Protein AF-A0A930E9G2-F1 (afdb_monomer_lite)

Sequence (154 aa):
MDIFFEVEKLIEYSIKNGLVEREDKLLVTNLVLECLELDTYREFSPSEEESIRKEIENVAYPSEILDNIVDWAAENRKMKETTATFKDLLNSKIMGQIVPRTSQVRREFWNEYENNGIDKSTEYFYGLSKKSNYIRTDRIAKNIQWNYENNYGS

Radius of gyration: 17.93 Å; chains: 1; bounding box: 40×53×44 Å

Structure (mmCIF, N/CA/C/O backbone):
data_AF-A0A930E9G2-F1
#
_entry.id   AF-A0A930E9G2-F1
#
loop_
_atom_site.group_PDB
_atom_site.id
_atom_site.type_symbol
_atom_site.label_atom_id
_atom_site.label_alt_id
_atom_site.label_comp_id
_atom_site.label_asym_id
_atom_site.label_entity_id
_atom_site.label_seq_id
_atom_site.pdbx_PDB_ins_code
_atom_site.Cartn_x
_atom_site.Cartn_y
_atom_site.Cartn_z
_atom_site.occupancy
_atom_site.B_iso_or_equiv
_atom_site.auth_seq_id
_atom_site.auth_comp_id
_atom_site.auth_asym_id
_atom_site.auth_atom_id
_atom_site.pdbx_PDB_model_num
ATOM 1 N N . MET A 1 1 ? 16.847 -0.309 -11.441 1.00 82.44 1 MET A N 1
ATOM 2 C CA . MET A 1 1 ? 15.978 -0.498 -10.264 1.00 82.44 1 MET A CA 1
ATOM 3 C C . MET A 1 1 ? 15.544 -1.953 -10.216 1.00 82.44 1 MET A C 1
ATOM 5 O O . MET A 1 1 ? 15.211 -2.482 -11.271 1.00 82.44 1 MET A O 1
ATOM 9 N N . ASP A 1 2 ? 15.606 -2.605 -9.053 1.00 92.69 2 ASP A N 1
ATOM 10 C CA . ASP A 1 2 ? 15.059 -3.957 -8.875 1.00 92.69 2 ASP A CA 1
ATOM 11 C C . ASP A 1 2 ? 13.565 -3.848 -8.550 1.00 92.69 2 ASP A C 1
ATOM 13 O O . ASP A 1 2 ? 13.189 -3.479 -7.440 1.00 92.69 2 ASP A O 1
ATOM 17 N N . ILE A 1 3 ? 12.714 -4.135 -9.537 1.00 96.38 3 ILE A N 1
ATOM 18 C CA . ILE A 1 3 ? 11.259 -4.032 -9.383 1.00 96.38 3 ILE A CA 1
ATOM 19 C C . ILE A 1 3 ? 10.719 -5.000 -8.333 1.00 96.38 3 ILE A C 1
ATOM 21 O O . ILE A 1 3 ? 9.785 -4.656 -7.614 1.00 96.38 3 ILE A O 1
ATOM 25 N N . PHE A 1 4 ? 11.311 -6.189 -8.197 1.00 97.31 4 PHE A N 1
ATOM 26 C CA . PHE A 1 4 ? 10.833 -7.165 -7.224 1.00 97.31 4 PHE A CA 1
ATOM 27 C C . PHE A 1 4 ? 11.064 -6.662 -5.804 1.00 97.31 4 PHE A C 1
ATOM 29 O O . PHE A 1 4 ? 10.210 -6.865 -4.946 1.00 97.31 4 PHE A O 1
ATOM 36 N N . PHE A 1 5 ? 12.176 -5.961 -5.574 1.00 96.94 5 PHE A N 1
ATOM 37 C CA . PHE A 1 5 ? 12.481 -5.340 -4.288 1.00 96.94 5 PHE A CA 1
ATOM 38 C C . PHE A 1 5 ? 11.476 -4.228 -3.934 1.00 96.94 5 PHE A C 1
ATOM 40 O O . PHE A 1 5 ? 11.031 -4.146 -2.792 1.00 96.94 5 PHE A O 1
ATOM 47 N N . GLU A 1 6 ? 11.051 -3.409 -4.905 1.00 97.12 6 GLU A N 1
ATOM 48 C CA . GLU A 1 6 ? 9.993 -2.404 -4.688 1.00 97.12 6 GLU A CA 1
ATOM 49 C C . GLU A 1 6 ? 8.615 -3.041 -4.447 1.00 97.12 6 GLU A C 1
ATOM 51 O O . GLU A 1 6 ? 7.873 -2.597 -3.571 1.00 97.12 6 GLU A O 1
ATOM 56 N N . VAL A 1 7 ? 8.282 -4.115 -5.173 1.00 97.69 7 VAL A N 1
ATOM 57 C CA . VAL A 1 7 ? 7.048 -4.881 -4.938 1.00 97.69 7 VAL A CA 1
ATOM 58 C C . VAL A 1 7 ? 7.054 -5.476 -3.532 1.00 97.69 7 VAL A C 1
ATOM 60 O O . VAL A 1 7 ? 6.083 -5.312 -2.802 1.00 97.69 7 VAL A O 1
ATOM 63 N N . GLU A 1 8 ? 8.151 -6.097 -3.105 1.00 97.50 8 GLU A N 1
ATOM 64 C CA . GLU A 1 8 ? 8.256 -6.677 -1.764 1.00 97.50 8 GLU A CA 1
ATOM 65 C C . GLU A 1 8 ? 8.178 -5.604 -0.665 1.00 97.50 8 GLU A C 1
ATOM 67 O O . GLU A 1 8 ? 7.477 -5.787 0.332 1.00 97.50 8 GLU A O 1
ATOM 72 N N . LYS A 1 9 ? 8.781 -4.427 -0.886 1.00 97.44 9 LYS A N 1
ATOM 73 C CA . LYS A 1 9 ? 8.595 -3.246 -0.029 1.00 97.44 9 LYS A CA 1
ATOM 74 C C . LYS A 1 9 ? 7.127 -2.840 0.097 1.00 97.44 9 LYS A C 1
ATOM 76 O O . LYS A 1 9 ? 6.665 -2.566 1.205 1.00 97.44 9 LYS A O 1
ATOM 81 N N . LEU A 1 10 ? 6.380 -2.815 -1.007 1.00 97.56 10 LEU A N 1
ATOM 82 C CA . LEU A 1 10 ? 4.955 -2.478 -0.991 1.00 97.56 10 LEU A CA 1
ATOM 83 C C . LEU A 1 10 ? 4.130 -3.510 -0.209 1.00 97.56 10 LEU A C 1
ATOM 85 O O . LEU A 1 10 ? 3.211 -3.145 0.529 1.00 97.56 10 LEU A O 1
ATOM 89 N N . ILE A 1 11 ? 4.459 -4.792 -0.351 1.00 97.56 11 ILE A N 1
ATOM 90 C CA . ILE A 1 11 ? 3.768 -5.883 0.339 1.00 97.56 11 ILE A CA 1
ATOM 91 C C . ILE A 1 11 ? 4.047 -5.837 1.843 1.00 97.56 11 ILE A C 1
ATOM 93 O O . ILE A 1 11 ? 3.106 -5.817 2.636 1.00 97.56 11 ILE A O 1
ATOM 97 N N . GLU A 1 12 ? 5.308 -5.712 2.255 1.00 97.50 12 GLU A N 1
ATOM 98 C CA . GLU A 1 12 ? 5.664 -5.571 3.672 1.00 97.50 12 GLU A CA 1
ATOM 99 C C . GLU A 1 12 ? 5.104 -4.265 4.270 1.00 97.50 12 GLU A C 1
ATOM 101 O O . GLU A 1 12 ? 4.629 -4.260 5.409 1.00 97.50 12 GLU A O 1
ATOM 106 N N . TYR A 1 13 ? 5.036 -3.172 3.495 1.00 97.38 13 TYR A N 1
ATOM 107 C CA . TYR A 1 13 ? 4.324 -1.953 3.903 1.00 97.38 13 TYR A CA 1
ATOM 108 C C . TYR A 1 13 ? 2.840 -2.225 4.159 1.00 97.38 13 TYR A C 1
ATOM 110 O O . TYR A 1 13 ? 2.290 -1.763 5.162 1.00 97.38 13 TYR A O 1
ATOM 118 N N . SER A 1 14 ? 2.187 -2.970 3.269 1.00 96.81 14 SER A N 1
ATOM 119 C CA . SER A 1 14 ? 0.756 -3.274 3.362 1.00 96.81 14 SER A CA 1
ATOM 120 C C . SER A 1 14 ? 0.440 -4.118 4.593 1.00 96.81 14 SER A C 1
ATOM 122 O O . SER A 1 14 ? -0.517 -3.819 5.308 1.00 96.8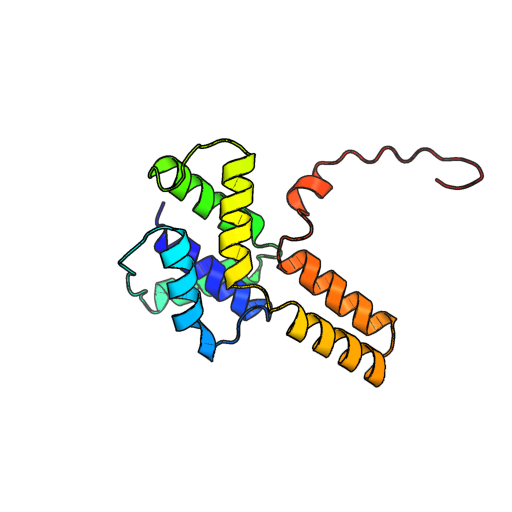1 14 SER A O 1
ATOM 124 N N . ILE A 1 15 ? 1.296 -5.096 4.891 1.00 96.75 15 ILE A N 1
ATOM 125 C CA . ILE A 1 15 ? 1.187 -5.955 6.075 1.00 96.75 15 ILE A CA 1
ATOM 126 C C . ILE A 1 15 ? 1.415 -5.143 7.352 1.00 96.75 15 ILE A C 1
ATOM 128 O O . ILE A 1 15 ? 0.564 -5.140 8.239 1.00 96.75 15 ILE A O 1
ATOM 132 N N . LYS A 1 16 ? 2.505 -4.365 7.425 1.00 95.44 16 LYS A N 1
ATOM 133 C CA . LYS A 1 16 ? 2.796 -3.473 8.564 1.00 95.44 16 LYS A CA 1
ATOM 134 C C . LYS A 1 16 ? 1.610 -2.566 8.899 1.00 95.44 16 LYS A C 1
ATOM 136 O O . LYS A 1 16 ? 1.352 -2.263 10.063 1.00 95.44 16 LYS A O 1
ATOM 141 N N . ASN A 1 17 ? 0.920 -2.076 7.874 1.00 94.06 17 ASN A N 1
ATOM 142 C CA . ASN A 1 17 ? -0.135 -1.087 8.032 1.00 94.06 17 ASN A CA 1
ATOM 143 C C . ASN A 1 17 ? -1.534 -1.676 8.248 1.00 94.06 17 ASN A C 1
ATOM 145 O O . ASN A 1 17 ? -2.452 -0.877 8.472 1.00 94.06 17 ASN A O 1
ATOM 149 N N . GLY A 1 18 ? -1.678 -3.007 8.230 1.00 93.94 18 GLY A N 1
ATOM 150 C CA . GLY A 1 18 ? -2.957 -3.710 8.372 1.00 93.94 18 GLY A CA 1
ATOM 151 C C . GLY A 1 18 ? -3.854 -3.594 7.139 1.00 93.94 18 GLY A C 1
ATOM 152 O O . GLY A 1 18 ? -5.072 -3.636 7.259 1.00 93.94 18 GLY A O 1
ATOM 153 N N . LEU A 1 19 ? -3.269 -3.359 5.960 1.00 94.94 19 LEU A N 1
ATOM 154 C CA . LEU A 1 19 ? -4.009 -3.340 4.696 1.00 94.94 19 LEU A CA 1
ATOM 155 C C . LEU A 1 19 ? -4.198 -4.760 4.143 1.00 94.94 19 LEU A C 1
ATOM 157 O O . LEU A 1 19 ? -5.218 -5.053 3.526 1.00 94.94 19 LEU A O 1
ATOM 161 N N . VAL A 1 20 ? -3.208 -5.623 4.385 1.00 96.25 20 VAL A N 1
ATOM 162 C CA . VAL A 1 20 ? -3.133 -7.011 3.920 1.00 96.25 20 VAL A CA 1
ATOM 163 C C . VAL A 1 20 ? -2.744 -7.891 5.101 1.00 96.25 20 VAL A C 1
ATOM 165 O O . VAL A 1 20 ? -1.817 -7.553 5.836 1.00 96.25 20 VAL A O 1
ATOM 168 N N . GLU A 1 21 ? -3.426 -9.019 5.270 1.00 96.00 21 GLU A N 1
ATOM 169 C CA . GLU A 1 21 ? -3.059 -10.021 6.271 1.00 96.00 21 GLU A CA 1
ATOM 170 C C . GLU A 1 21 ? -1.819 -10.810 5.827 1.00 96.00 21 GLU A C 1
ATOM 172 O O . GLU A 1 21 ? -1.562 -10.996 4.634 1.00 96.00 21 GLU A O 1
ATOM 177 N N . ARG A 1 22 ? -1.028 -11.301 6.786 1.00 95.88 22 ARG A N 1
ATOM 178 C CA . ARG A 1 22 ? 0.238 -12.005 6.500 1.00 95.88 22 ARG A CA 1
ATOM 179 C C . ARG A 1 22 ? 0.007 -13.255 5.644 1.00 95.88 22 ARG A C 1
ATOM 181 O O . ARG A 1 22 ? 0.837 -13.584 4.798 1.00 95.88 22 ARG A O 1
ATOM 188 N N . GLU A 1 23 ? -1.118 -13.922 5.859 1.00 97.25 23 GLU A N 1
ATOM 189 C CA . GLU A 1 23 ? -1.584 -15.119 5.163 1.00 97.25 23 GLU A CA 1
ATOM 190 C C . GLU A 1 23 ? -1.880 -14.848 3.682 1.00 97.25 23 GLU A C 1
ATOM 192 O O . GLU A 1 23 ? -1.644 -15.711 2.836 1.00 97.25 23 GLU A O 1
ATOM 197 N N . ASP A 1 24 ? -2.319 -13.631 3.357 1.00 97.00 24 ASP A N 1
ATOM 198 C CA . ASP A 1 24 ? -2.662 -13.216 1.996 1.00 97.00 24 ASP A CA 1
ATOM 199 C C . ASP A 1 24 ? -1.451 -12.701 1.207 1.00 97.00 24 ASP A C 1
ATOM 201 O O . ASP A 1 24 ? -1.581 -12.392 0.019 1.00 97.00 24 ASP A O 1
ATOM 205 N N . LYS A 1 25 ? -0.256 -12.654 1.821 1.00 96.25 25 LYS A N 1
ATOM 206 C CA . LYS A 1 25 ? 0.981 -12.144 1.203 1.00 96.25 25 LYS A CA 1
ATOM 207 C C . LYS A 1 25 ? 1.181 -12.682 -0.214 1.00 96.25 25 LYS A C 1
ATOM 209 O O . LYS A 1 25 ? 1.320 -11.904 -1.150 1.00 96.25 25 LYS A O 1
ATOM 214 N N . LEU A 1 26 ? 1.155 -14.005 -0.384 1.00 96.38 26 LEU A N 1
ATOM 215 C CA . LEU A 1 26 ? 1.423 -14.642 -1.677 1.00 96.38 26 LEU A CA 1
ATOM 216 C C . LEU A 1 26 ? 0.366 -14.285 -2.731 1.00 96.38 26 LEU A C 1
ATOM 218 O O . LEU A 1 26 ? 0.705 -14.004 -3.881 1.00 96.38 26 LEU A O 1
ATOM 222 N N . LEU A 1 27 ? -0.912 -14.274 -2.341 1.00 97.06 27 LEU A N 1
ATOM 223 C CA . LEU A 1 27 ? -2.013 -13.910 -3.230 1.00 97.06 27 LEU A CA 1
ATOM 224 C C . LEU A 1 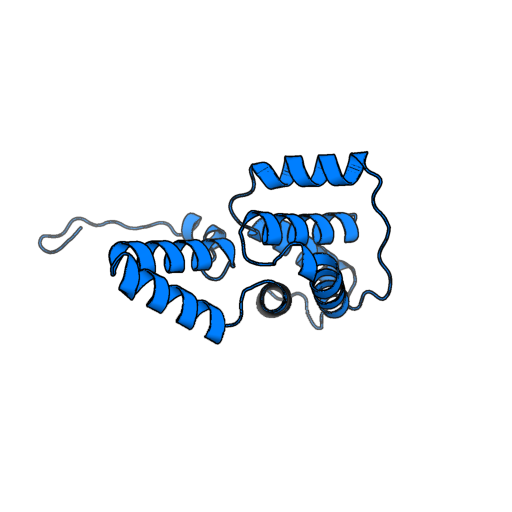27 ? -1.868 -12.461 -3.706 1.00 97.06 27 LEU A C 1
ATOM 226 O O . LEU A 1 27 ? -1.932 -12.194 -4.905 1.00 97.06 27 LEU A O 1
ATOM 230 N N . VAL A 1 28 ? -1.657 -11.534 -2.773 1.00 97.25 28 VAL A N 1
ATOM 231 C CA . VAL A 1 28 ? -1.574 -10.106 -3.080 1.00 97.25 28 VAL A CA 1
ATOM 232 C C . VAL A 1 28 ? -0.328 -9.786 -3.901 1.00 97.25 28 VAL A C 1
ATOM 234 O O . VAL A 1 28 ? -0.433 -9.022 -4.860 1.00 97.25 28 VAL A O 1
ATOM 237 N N . THR A 1 29 ? 0.818 -10.415 -3.616 1.00 97.69 29 THR A N 1
ATOM 238 C CA . THR A 1 29 ? 2.017 -10.291 -4.458 1.00 97.69 29 THR A CA 1
ATOM 239 C C . THR A 1 29 ? 1.701 -10.654 -5.908 1.00 97.69 29 THR A C 1
ATOM 241 O O . THR A 1 29 ? 1.995 -9.866 -6.805 1.00 97.69 29 THR A O 1
ATOM 244 N N . ASN A 1 30 ? 1.026 -11.780 -6.156 1.00 97.62 30 ASN A N 1
ATOM 245 C CA . ASN A 1 30 ? 0.663 -12.191 -7.517 1.00 97.62 30 ASN A CA 1
ATOM 246 C C . ASN A 1 30 ? -0.273 -11.189 -8.209 1.00 97.62 30 ASN A C 1
ATOM 248 O O . ASN A 1 30 ? -0.062 -10.864 -9.375 1.00 97.62 30 ASN A O 1
ATOM 252 N N . LEU A 1 31 ? -1.264 -10.648 -7.495 1.00 97.62 31 LEU A N 1
ATOM 253 C CA . LEU A 1 31 ? -2.169 -9.629 -8.043 1.00 97.62 31 LEU A CA 1
ATOM 254 C C . LEU A 1 31 ? -1.430 -8.328 -8.400 1.00 97.62 31 LEU A C 1
ATOM 256 O O . LEU A 1 31 ? -1.741 -7.686 -9.406 1.00 97.62 31 LEU A O 1
ATOM 260 N N . VAL A 1 32 ? -0.438 -7.930 -7.599 1.00 97.75 32 VAL A N 1
ATOM 261 C CA . VAL A 1 32 ? 0.414 -6.769 -7.898 1.00 97.75 32 VAL A CA 1
ATOM 262 C C . VAL A 1 32 ? 1.305 -7.044 -9.112 1.00 97.75 32 VAL A C 1
ATOM 264 O O . VAL A 1 32 ? 1.414 -6.183 -9.985 1.00 97.75 32 VAL A O 1
ATOM 267 N N . LEU A 1 33 ? 1.890 -8.239 -9.224 1.00 97.62 33 LEU A N 1
ATOM 268 C CA . LEU A 1 33 ? 2.685 -8.637 -10.393 1.00 97.62 33 LEU A CA 1
ATOM 269 C C . LEU A 1 33 ? 1.845 -8.664 -11.677 1.00 97.62 33 LEU A C 1
ATOM 271 O O . LEU A 1 33 ? 2.294 -8.166 -12.709 1.00 97.62 33 LEU A O 1
ATOM 275 N N . GLU A 1 34 ? 0.598 -9.137 -11.605 1.00 97.12 34 GLU A N 1
ATOM 276 C CA . GLU A 1 34 ? -0.354 -9.091 -12.721 1.00 97.12 34 GLU A CA 1
ATOM 277 C C . GLU A 1 34 ? -0.646 -7.645 -13.152 1.00 97.12 34 GLU A C 1
ATOM 279 O O . GLU A 1 34 ? -0.736 -7.341 -14.344 1.00 97.12 34 GLU A O 1
ATOM 284 N N . CYS A 1 35 ? -0.728 -6.706 -12.202 1.00 96.38 35 CYS A N 1
ATOM 285 C CA . CYS A 1 35 ? -0.887 -5.289 -12.530 1.00 96.38 35 CYS A CA 1
ATOM 286 C C . CYS A 1 35 ? 0.280 -4.728 -13.356 1.00 96.38 35 CYS A C 1
ATOM 288 O O . CYS A 1 35 ? 0.053 -3.782 -14.113 1.00 96.38 35 CYS A O 1
ATOM 290 N N . LEU A 1 36 ? 1.473 -5.312 -13.217 1.00 96.12 36 LEU A N 1
ATOM 291 C CA . LEU A 1 36 ? 2.718 -4.932 -13.891 1.00 96.12 36 LEU A CA 1
ATOM 292 C C . LEU A 1 36 ? 3.041 -5.800 -15.120 1.00 96.12 36 LEU A C 1
ATOM 294 O O . LEU A 1 36 ? 4.071 -5.580 -15.762 1.00 96.12 36 LEU A O 1
ATOM 298 N N . GLU A 1 37 ? 2.181 -6.771 -15.449 1.00 95.69 37 GLU A N 1
ATOM 299 C CA . GLU A 1 37 ? 2.408 -7.768 -16.504 1.00 95.69 37 GLU A CA 1
ATOM 300 C C . GLU A 1 37 ? 3.759 -8.490 -16.326 1.00 95.69 37 GLU A C 1
ATOM 302 O O . GLU A 1 37 ? 4.584 -8.551 -17.249 1.00 95.69 37 GLU A O 1
ATOM 307 N N . LEU A 1 38 ? 4.016 -8.950 -15.098 1.00 95.94 38 LEU A N 1
ATOM 308 C CA . LEU A 1 38 ? 5.193 -9.723 -14.716 1.00 95.94 38 LEU A CA 1
ATOM 309 C C . LEU A 1 38 ? 4.803 -11.182 -14.461 1.00 95.94 38 LEU A C 1
ATOM 311 O O . LEU A 1 38 ? 4.015 -11.468 -13.566 1.00 95.94 38 LEU A O 1
ATOM 315 N N . ASP A 1 39 ? 5.425 -12.099 -15.201 1.00 92.75 39 ASP A N 1
ATOM 316 C CA . ASP A 1 39 ? 5.161 -13.545 -15.100 1.00 92.75 39 ASP A CA 1
ATOM 317 C C . ASP A 1 39 ? 6.136 -14.273 -14.160 1.00 92.75 39 ASP A C 1
ATOM 319 O O . ASP A 1 39 ? 6.079 -15.490 -13.988 1.00 92.75 39 ASP A O 1
ATOM 323 N N . THR A 1 40 ? 7.084 -13.540 -13.579 1.00 93.31 40 THR A N 1
ATOM 324 C CA . THR A 1 40 ? 8.147 -14.091 -12.737 1.00 93.31 40 THR A CA 1
ATOM 325 C C . THR A 1 40 ? 8.290 -13.286 -11.464 1.00 93.31 40 THR A C 1
ATOM 327 O O . THR A 1 40 ? 8.080 -12.074 -11.472 1.00 93.31 40 THR A O 1
ATOM 330 N N . TYR A 1 41 ? 8.750 -13.948 -10.409 1.00 95.19 41 TYR A N 1
ATOM 331 C CA . TYR A 1 41 ? 9.110 -13.334 -9.143 1.00 95.19 41 TYR A CA 1
ATOM 332 C C . TYR A 1 41 ? 10.347 -14.038 -8.595 1.00 95.19 41 TYR A C 1
ATOM 334 O O . TYR A 1 41 ? 10.445 -15.264 -8.685 1.00 95.19 41 TYR A O 1
ATOM 342 N N . ARG A 1 42 ? 11.315 -13.275 -8.084 1.00 94.44 42 ARG A N 1
ATOM 343 C CA . ARG A 1 42 ? 12.524 -13.852 -7.489 1.00 94.44 42 ARG A CA 1
ATOM 344 C C . ARG A 1 42 ? 12.320 -14.107 -6.003 1.00 94.44 42 ARG A C 1
ATOM 346 O O . ARG A 1 42 ? 11.595 -13.374 -5.339 1.00 94.44 42 ARG A O 1
ATOM 353 N N . GLU A 1 43 ? 13.025 -15.099 -5.484 1.00 91.94 43 GLU A N 1
ATOM 354 C CA . GLU A 1 43 ? 13.136 -15.293 -4.043 1.00 91.94 43 GLU A CA 1
ATOM 355 C C . GLU A 1 43 ? 14.094 -14.256 -3.435 1.00 91.94 43 GLU A C 1
ATOM 357 O O . GLU A 1 43 ? 15.027 -13.771 -4.092 1.00 91.94 43 GLU A O 1
ATOM 362 N N . PHE A 1 44 ? 13.849 -13.912 -2.174 1.00 94.88 44 PHE A N 1
ATOM 363 C CA . PHE A 1 44 ? 14.693 -13.023 -1.384 1.00 94.88 44 PHE A CA 1
ATOM 364 C C . PHE A 1 44 ? 15.464 -13.853 -0.368 1.00 94.88 44 PHE A C 1
ATOM 366 O O . PHE A 1 44 ? 14.921 -14.746 0.279 1.00 94.88 44 PHE A O 1
ATOM 373 N N . SER A 1 45 ? 16.751 -13.559 -0.213 1.00 95.94 45 SER A N 1
ATOM 374 C CA . SER A 1 45 ? 17.518 -14.119 0.894 1.00 95.94 45 SER A CA 1
ATOM 375 C C . SER A 1 45 ? 16.981 -13.598 2.237 1.00 95.94 45 SER A C 1
ATOM 377 O O . SER A 1 45 ? 16.485 -12.469 2.302 1.00 95.94 45 SER A O 1
ATOM 379 N N . PRO A 1 46 ? 17.160 -14.336 3.351 1.00 95.06 46 PRO A N 1
ATOM 380 C CA . PRO A 1 46 ? 16.750 -13.859 4.675 1.00 95.06 46 PRO A CA 1
ATOM 381 C C . PRO A 1 46 ? 17.328 -12.483 5.047 1.00 95.06 46 PRO A C 1
ATOM 383 O O . PRO A 1 46 ? 16.684 -11.703 5.743 1.00 95.06 46 PRO A O 1
ATOM 386 N N . SER A 1 47 ? 18.536 -12.163 4.564 1.00 95.88 47 SER A N 1
ATOM 387 C CA . SER A 1 47 ? 19.161 -10.849 4.743 1.00 95.88 47 SER A CA 1
ATOM 388 C C . SER A 1 47 ? 18.464 -9.731 3.969 1.00 95.88 47 SER A C 1
ATOM 390 O O . SER A 1 47 ? 18.366 -8.619 4.482 1.00 95.88 47 SER A O 1
ATOM 392 N N . GLU A 1 48 ? 17.987 -10.003 2.752 1.00 95.81 48 GLU A N 1
ATOM 393 C CA . GLU A 1 48 ? 17.251 -9.015 1.957 1.00 95.81 48 GLU A CA 1
ATOM 394 C C . GLU A 1 48 ? 15.878 -8.747 2.562 1.00 95.81 48 GLU A C 1
ATOM 396 O O . GLU A 1 48 ? 15.519 -7.587 2.735 1.00 95.81 48 GLU A O 1
ATOM 401 N N . GLU A 1 49 ? 15.145 -9.792 2.955 1.00 93.94 49 GLU A N 1
ATOM 402 C CA . GLU A 1 49 ? 13.848 -9.614 3.612 1.00 93.94 49 GLU A CA 1
ATOM 403 C C . GLU A 1 49 ? 13.967 -8.781 4.895 1.00 93.94 49 GLU A C 1
ATOM 405 O O . GLU A 1 49 ? 13.129 -7.927 5.181 1.00 93.94 49 GLU A O 1
ATOM 410 N N . GLU A 1 50 ? 15.024 -9.012 5.676 1.00 94.88 50 GLU A N 1
ATOM 411 C CA . GLU A 1 50 ? 15.290 -8.239 6.885 1.00 94.88 50 GLU A CA 1
ATOM 412 C C . GLU A 1 50 ? 15.646 -6.781 6.573 1.00 94.88 50 GLU A C 1
ATOM 414 O O . GLU A 1 50 ? 15.202 -5.874 7.277 1.00 94.88 50 GLU A O 1
ATOM 419 N N . SER A 1 51 ? 16.410 -6.535 5.504 1.00 95.88 51 SER A N 1
ATOM 420 C CA . SER A 1 51 ? 16.691 -5.176 5.028 1.00 95.88 51 SER A CA 1
ATOM 421 C C . SER A 1 51 ? 15.406 -4.451 4.631 1.00 95.88 51 SER A C 1
ATOM 423 O O . SER A 1 51 ? 15.177 -3.325 5.068 1.00 95.88 51 SER A O 1
ATOM 425 N N . ILE A 1 52 ? 14.535 -5.120 3.869 1.00 95.75 52 ILE A N 1
ATOM 426 C CA . ILE A 1 52 ? 13.249 -4.575 3.422 1.00 95.75 52 ILE A CA 1
ATOM 427 C C . ILE A 1 52 ? 12.381 -4.209 4.624 1.00 95.75 52 ILE A C 1
ATOM 429 O O . ILE A 1 52 ? 11.884 -3.087 4.705 1.00 95.75 52 ILE A O 1
ATOM 433 N N . ARG A 1 53 ? 12.240 -5.112 5.602 1.00 94.31 53 ARG A N 1
ATOM 434 C CA . ARG A 1 53 ? 11.457 -4.836 6.817 1.00 94.31 53 ARG A CA 1
ATOM 435 C C . ARG A 1 53 ? 11.974 -3.611 7.575 1.00 94.31 53 ARG A C 1
ATOM 437 O O . ARG A 1 53 ? 11.165 -2.793 8.011 1.00 94.31 53 ARG A O 1
ATOM 444 N N . LYS A 1 54 ? 13.297 -3.440 7.678 1.00 95.00 54 LYS A N 1
ATOM 445 C CA . LYS A 1 54 ? 13.918 -2.264 8.316 1.00 95.00 54 LYS A CA 1
ATOM 446 C C . LYS A 1 54 ? 13.680 -0.971 7.545 1.00 95.00 54 LYS A C 1
ATOM 448 O O . LYS A 1 54 ? 13.382 0.050 8.159 1.00 95.00 54 LYS A O 1
ATOM 453 N N . GLU A 1 55 ? 13.790 -0.999 6.218 1.00 94.50 55 GLU A N 1
ATOM 454 C CA . GLU A 1 55 ? 13.473 0.167 5.383 1.00 94.50 55 GLU A CA 1
ATOM 455 C C . GLU A 1 55 ? 12.017 0.593 5.592 1.00 94.50 55 GLU A C 1
ATOM 457 O O . GLU A 1 55 ? 11.734 1.768 5.826 1.00 94.50 55 GLU A O 1
ATOM 462 N N . ILE A 1 56 ? 11.098 -0.374 5.605 1.00 95.06 56 ILE A N 1
ATOM 463 C CA . ILE A 1 56 ? 9.662 -0.134 5.747 1.00 95.06 56 ILE A CA 1
ATOM 464 C C . ILE A 1 56 ? 9.255 0.315 7.155 1.00 95.06 56 ILE A C 1
ATOM 466 O O . ILE A 1 56 ? 8.236 0.998 7.300 1.00 95.06 56 ILE A O 1
ATOM 470 N N . GLU A 1 57 ? 10.029 0.014 8.198 1.00 92.94 57 GLU A N 1
ATOM 471 C CA . GLU A 1 57 ? 9.715 0.373 9.589 1.00 92.94 57 GLU A CA 1
ATOM 472 C C . GLU A 1 57 ? 9.431 1.875 9.764 1.00 92.94 57 GLU A C 1
ATOM 474 O O . GLU A 1 57 ? 8.463 2.253 10.429 1.00 92.94 57 GLU A O 1
ATOM 479 N N . ASN A 1 58 ? 10.170 2.731 9.056 1.00 89.69 58 ASN A N 1
ATOM 480 C CA . ASN A 1 58 ? 10.026 4.189 9.137 1.00 89.69 58 ASN A CA 1
ATOM 481 C C . ASN A 1 58 ? 9.179 4.803 8.008 1.00 89.69 58 ASN A C 1
ATOM 483 O O . ASN A 1 58 ? 8.944 6.011 7.995 1.00 89.69 58 ASN A O 1
ATOM 487 N N . VAL A 1 59 ? 8.667 3.991 7.079 1.00 90.94 59 VAL A N 1
ATOM 488 C CA . VAL A 1 59 ? 7.815 4.474 5.985 1.00 90.94 59 VAL A CA 1
ATOM 489 C C . VAL A 1 59 ? 6.394 4.721 6.495 1.00 90.94 59 VAL A C 1
ATOM 491 O O . VAL A 1 59 ? 5.712 3.805 6.969 1.00 90.94 59 VAL A O 1
ATOM 494 N N . ALA A 1 60 ? 5.943 5.973 6.387 1.00 88.56 60 ALA A N 1
ATOM 495 C CA . ALA A 1 60 ? 4.595 6.396 6.771 1.00 88.56 60 ALA A CA 1
ATOM 496 C C . ALA A 1 60 ? 3.570 6.221 5.637 1.00 88.56 60 ALA A C 1
ATOM 498 O O . ALA A 1 60 ? 2.439 5.801 5.881 1.00 88.56 60 ALA A O 1
ATOM 499 N N . TYR A 1 61 ? 3.969 6.502 4.395 1.00 90.56 61 TYR A N 1
ATOM 500 C CA . TYR A 1 61 ? 3.099 6.499 3.215 1.00 90.56 61 TYR A CA 1
ATOM 501 C C . TYR A 1 61 ? 3.724 5.660 2.099 1.00 90.56 61 TYR A C 1
ATOM 503 O O . TYR A 1 61 ? 4.946 5.684 1.960 1.00 90.56 61 TYR A O 1
ATOM 511 N N . PRO A 1 62 ? 2.928 4.973 1.262 1.00 92.38 62 PRO A N 1
ATOM 512 C CA . PRO A 1 62 ? 3.472 4.127 0.205 1.00 92.38 62 PRO A CA 1
ATOM 513 C C . PRO A 1 62 ? 3.851 4.925 -1.051 1.00 92.38 62 PRO A C 1
ATOM 515 O O . PRO A 1 62 ? 4.267 4.325 -2.032 1.00 92.38 62 PRO A O 1
ATOM 518 N N . SER A 1 63 ? 3.670 6.253 -1.059 1.00 90.75 63 SER A N 1
ATOM 519 C CA . SER A 1 63 ? 3.757 7.090 -2.262 1.00 90.75 63 SER A CA 1
ATOM 520 C C . SER A 1 63 ? 5.099 6.958 -2.984 1.00 90.75 63 SER A C 1
ATOM 522 O O . SER A 1 63 ? 5.101 6.809 -4.194 1.00 90.75 63 SER A O 1
ATOM 524 N N . GLU A 1 64 ? 6.220 6.929 -2.258 1.00 91.69 64 GLU A N 1
ATOM 525 C CA . GLU A 1 64 ? 7.552 6.771 -2.864 1.00 91.69 64 GLU A CA 1
ATOM 526 C C . GLU A 1 64 ? 7.750 5.378 -3.483 1.00 91.69 64 GLU A C 1
ATOM 528 O O . GLU A 1 64 ? 8.218 5.260 -4.610 1.00 91.69 64 GLU A O 1
ATOM 533 N N . ILE A 1 65 ? 7.322 4.322 -2.782 1.00 95.19 65 ILE A N 1
ATOM 534 C CA . ILE A 1 65 ? 7.390 2.936 -3.278 1.00 95.19 65 ILE A CA 1
ATOM 535 C C . ILE A 1 65 ? 6.547 2.797 -4.553 1.00 95.19 65 ILE A C 1
ATOM 537 O O . ILE A 1 65 ? 6.966 2.212 -5.548 1.00 95.19 65 ILE A O 1
ATOM 541 N N . LEU A 1 66 ? 5.347 3.372 -4.532 1.00 94.44 66 LEU A N 1
ATOM 542 C CA . LEU A 1 66 ? 4.427 3.402 -5.661 1.00 94.44 66 LEU A CA 1
ATOM 543 C C . LEU A 1 66 ? 4.982 4.199 -6.848 1.00 94.44 66 LEU A C 1
ATOM 545 O O . LEU A 1 66 ? 4.910 3.720 -7.978 1.00 94.44 66 LEU A O 1
ATOM 549 N N . ASP A 1 67 ? 5.563 5.374 -6.600 1.00 93.06 67 ASP A N 1
ATOM 550 C CA . ASP A 1 67 ? 6.196 6.196 -7.634 1.00 93.06 67 ASP A CA 1
ATOM 551 C C . ASP A 1 67 ? 7.349 5.426 -8.300 1.00 93.06 67 ASP A C 1
ATOM 553 O O . ASP A 1 67 ? 7.393 5.360 -9.528 1.00 93.06 67 ASP A O 1
ATOM 557 N N . ASN A 1 68 ? 8.191 4.730 -7.523 1.00 95.88 68 ASN A N 1
ATOM 558 C CA . ASN A 1 68 ? 9.247 3.862 -8.056 1.00 95.88 68 ASN A CA 1
ATOM 559 C C . ASN A 1 68 ? 8.685 2.755 -8.966 1.00 95.88 68 ASN A C 1
ATOM 561 O O . ASN A 1 68 ? 9.186 2.532 -10.070 1.00 95.88 68 ASN A O 1
ATOM 565 N N . ILE A 1 69 ? 7.626 2.064 -8.530 1.00 97.06 69 ILE A N 1
ATOM 566 C CA . ILE A 1 69 ? 6.984 0.994 -9.311 1.00 97.06 69 ILE A CA 1
ATOM 567 C C . ILE A 1 69 ? 6.392 1.543 -10.618 1.00 97.06 69 ILE A C 1
ATOM 569 O O . ILE A 1 69 ? 6.549 0.940 -11.683 1.00 97.06 69 ILE A O 1
ATOM 573 N N . VAL A 1 70 ? 5.712 2.689 -10.557 1.00 95.06 70 VAL A N 1
ATOM 574 C CA . VAL A 1 70 ? 5.071 3.310 -11.721 1.00 95.06 70 VAL A CA 1
ATOM 575 C C . VAL A 1 70 ? 6.097 3.872 -12.702 1.00 95.06 70 VAL A C 1
ATOM 577 O O . VAL A 1 70 ? 5.916 3.733 -13.914 1.00 95.06 70 VAL A O 1
ATOM 580 N N . ASP A 1 71 ? 7.180 4.468 -12.210 1.00 94.94 71 ASP A N 1
ATOM 581 C CA . ASP A 1 71 ? 8.281 4.939 -13.048 1.00 94.94 71 ASP A CA 1
ATOM 582 C C . ASP A 1 71 ? 8.987 3.767 -13.733 1.00 94.94 71 ASP A C 1
ATOM 584 O O . ASP A 1 71 ? 9.194 3.808 -14.948 1.00 94.94 71 ASP A O 1
ATOM 588 N N . TRP A 1 72 ? 9.221 2.662 -13.017 1.00 96.81 72 TRP A N 1
ATOM 589 C CA . TRP A 1 72 ? 9.718 1.431 -13.630 1.00 96.81 72 TRP A CA 1
ATOM 590 C C . TRP A 1 72 ? 8.773 0.916 -14.726 1.00 96.81 72 TRP A C 1
ATOM 592 O O . TRP A 1 72 ? 9.224 0.564 -15.819 1.00 96.81 72 TRP A O 1
ATOM 602 N N . ALA A 1 73 ? 7.459 0.906 -14.486 1.00 95.75 73 ALA A N 1
ATOM 603 C CA . ALA A 1 73 ? 6.480 0.470 -15.481 1.00 95.75 73 ALA A CA 1
ATOM 604 C C . ALA A 1 73 ? 6.483 1.372 -16.731 1.00 95.75 73 ALA A C 1
ATOM 606 O O . ALA A 1 73 ? 6.377 0.875 -17.857 1.00 95.75 73 ALA A O 1
ATOM 607 N N . ALA A 1 74 ? 6.649 2.685 -16.549 1.00 93.62 74 ALA A N 1
ATOM 608 C CA . ALA A 1 74 ? 6.783 3.648 -17.637 1.00 93.62 74 ALA A CA 1
ATOM 609 C C . ALA A 1 74 ? 8.047 3.391 -18.476 1.00 93.62 74 ALA A C 1
ATOM 611 O O . ALA A 1 74 ? 7.968 3.319 -19.705 1.00 93.62 74 ALA A O 1
ATOM 612 N N . GLU A 1 75 ? 9.194 3.194 -17.824 1.00 94.69 75 GLU A N 1
ATOM 613 C CA . GLU A 1 75 ? 10.477 2.897 -18.476 1.00 94.69 75 GLU A CA 1
ATOM 614 C C . GLU A 1 75 ? 10.443 1.577 -19.260 1.00 94.69 75 GLU A C 1
ATOM 616 O O . GLU A 1 75 ? 11.021 1.473 -20.344 1.00 94.69 75 GLU A O 1
ATOM 621 N N . ASN A 1 76 ? 9.707 0.584 -18.755 1.00 94.88 76 ASN A N 1
ATOM 622 C CA . ASN A 1 76 ? 9.616 -0.757 -19.337 1.00 94.88 76 ASN A CA 1
ATOM 623 C C . ASN A 1 76 ? 8.411 -0.945 -20.274 1.00 94.88 76 ASN A C 1
ATOM 625 O O . ASN A 1 76 ? 8.119 -2.070 -20.681 1.00 94.88 76 ASN A O 1
ATOM 629 N N . ARG A 1 77 ? 7.725 0.144 -20.657 1.00 92.38 77 ARG A N 1
ATOM 630 C CA . ARG A 1 77 ? 6.570 0.135 -21.580 1.00 92.38 77 ARG A CA 1
ATOM 631 C C . ARG A 1 77 ? 5.423 -0.777 -21.122 1.00 92.38 77 ARG A C 1
ATOM 633 O O . ARG A 1 77 ? 4.706 -1.336 -21.947 1.00 92.38 77 ARG A O 1
ATOM 640 N N . LYS A 1 78 ? 5.226 -0.885 -19.807 1.00 91.56 78 LYS A N 1
ATOM 641 C CA . LYS A 1 78 ? 4.133 -1.627 -19.150 1.00 91.56 78 LYS A CA 1
ATOM 642 C C . LYS A 1 78 ? 2.872 -0.781 -18.948 1.00 91.56 78 LYS A C 1
ATOM 644 O O . LYS A 1 78 ? 1.998 -1.102 -18.152 1.00 91.56 78 LYS A O 1
ATOM 649 N N . MET A 1 79 ? 2.781 0.342 -19.653 1.00 89.38 79 MET A N 1
ATOM 650 C CA . MET A 1 79 ? 1.623 1.225 -19.655 1.00 89.38 79 MET A CA 1
ATOM 651 C C . MET A 1 79 ? 1.416 1.830 -21.038 1.00 89.38 79 MET A C 1
ATOM 653 O O . MET A 1 79 ? 2.361 2.001 -21.806 1.00 89.38 79 MET A O 1
ATOM 657 N N . LYS A 1 80 ? 0.158 2.164 -21.341 1.00 84.12 80 LYS A N 1
ATOM 658 C CA . LYS A 1 80 ? -0.254 2.681 -22.652 1.00 84.12 80 LYS A CA 1
ATOM 659 C C . LYS A 1 80 ? 0.406 4.022 -22.991 1.00 84.12 80 LYS A C 1
ATOM 661 O O . LYS A 1 80 ? 0.832 4.222 -24.122 1.00 84.12 80 LYS A O 1
ATOM 666 N N . GLU A 1 81 ? 0.477 4.928 -22.018 1.00 87.81 81 GLU A N 1
ATOM 667 C CA . GLU A 1 81 ? 1.116 6.241 -22.133 1.00 87.81 81 GLU A CA 1
ATOM 668 C C . GLU A 1 81 ? 1.763 6.609 -20.792 1.00 87.81 81 GLU A C 1
ATOM 670 O O . GLU A 1 81 ? 1.350 6.112 -19.747 1.00 87.81 81 GLU A O 1
ATOM 675 N N . THR A 1 82 ? 2.743 7.513 -20.802 1.00 89.50 82 THR A N 1
ATOM 676 C CA . THR A 1 82 ? 3.498 7.934 -19.605 1.00 89.50 82 THR A CA 1
ATOM 677 C C . THR A 1 82 ? 2.982 9.235 -18.983 1.00 89.50 82 THR A C 1
ATOM 679 O O . THR A 1 82 ? 3.675 9.878 -18.190 1.00 89.50 82 THR A O 1
ATOM 682 N N . THR A 1 83 ? 1.762 9.649 -19.336 1.00 90.44 83 THR A N 1
ATOM 683 C CA . THR A 1 83 ? 1.148 10.864 -18.786 1.00 90.44 83 THR A CA 1
ATOM 684 C C . THR A 1 83 ? 0.796 10.684 -17.308 1.00 90.44 83 THR A C 1
ATOM 686 O O . THR A 1 83 ? 0.598 9.566 -16.826 1.00 90.44 83 THR A O 1
ATOM 689 N N . ALA A 1 84 ? 0.667 11.797 -16.578 1.00 88.50 84 ALA A N 1
ATOM 690 C CA . ALA A 1 84 ? 0.299 11.777 -15.160 1.00 88.50 84 ALA A CA 1
ATOM 691 C C . ALA A 1 84 ? -1.000 10.990 -14.895 1.00 88.50 84 ALA A C 1
ATOM 693 O O . ALA A 1 84 ? -1.098 10.282 -13.898 1.00 88.50 84 ALA A O 1
ATOM 694 N N . THR A 1 85 ? -1.967 11.049 -15.815 1.00 89.00 85 THR A N 1
ATOM 695 C CA . THR A 1 85 ? -3.224 10.299 -15.717 1.00 89.00 85 THR A CA 1
ATOM 696 C C . THR A 1 85 ? -3.001 8.789 -15.755 1.00 89.00 85 THR A C 1
ATOM 698 O O . THR A 1 85 ? -3.553 8.077 -14.922 1.00 89.00 85 THR A O 1
ATOM 701 N N . PHE A 1 86 ? -2.185 8.279 -16.681 1.00 90.75 86 PHE A N 1
ATOM 702 C CA . PHE A 1 86 ? -1.914 6.839 -16.763 1.00 90.75 86 PHE A CA 1
ATOM 703 C C . PHE A 1 86 ? -1.072 6.337 -15.589 1.00 90.75 86 PHE A C 1
ATOM 705 O O . PHE A 1 86 ? -1.309 5.232 -15.102 1.00 90.75 86 PHE A O 1
ATOM 712 N N . LYS A 1 87 ? -0.158 7.171 -15.082 1.00 91.44 87 LYS A N 1
ATOM 713 C CA . LYS A 1 87 ? 0.560 6.906 -13.831 1.00 91.44 87 LYS A CA 1
ATOM 714 C C . LYS A 1 87 ? -0.397 6.787 -12.641 1.00 91.44 87 LYS A C 1
ATOM 716 O O . LYS A 1 87 ? -0.337 5.807 -11.905 1.00 91.44 87 LYS A O 1
ATOM 721 N N . ASP A 1 88 ? -1.334 7.726 -12.498 1.00 89.88 88 ASP A N 1
ATOM 722 C CA . ASP A 1 88 ? -2.340 7.702 -11.428 1.00 89.88 88 ASP A CA 1
ATOM 723 C C . ASP A 1 88 ? -3.315 6.507 -11.567 1.00 89.88 88 ASP A C 1
ATOM 725 O O . ASP A 1 88 ? -3.723 5.925 -10.557 1.00 89.88 88 ASP A O 1
ATOM 729 N N . LEU A 1 89 ? -3.645 6.081 -12.795 1.00 92.44 89 LEU A N 1
ATOM 730 C CA . LEU A 1 89 ? -4.448 4.876 -13.047 1.00 92.44 89 LEU A CA 1
ATOM 731 C C . LEU A 1 89 ? -3.719 3.596 -12.625 1.00 92.44 89 LEU A C 1
ATOM 733 O O . LEU A 1 89 ? -4.328 2.750 -11.970 1.00 92.44 89 LEU A O 1
ATOM 737 N N . LEU A 1 90 ? -2.434 3.451 -12.968 1.00 94.00 90 LEU A N 1
ATOM 738 C CA . LEU A 1 90 ? -1.643 2.292 -12.550 1.00 94.00 90 LEU A CA 1
ATOM 739 C C . LEU A 1 90 ? -1.472 2.264 -11.026 1.00 94.00 90 LEU A C 1
ATOM 741 O O . LEU A 1 90 ? -1.716 1.228 -10.411 1.00 94.00 90 LEU A O 1
ATOM 745 N N . ASN A 1 91 ? -1.169 3.413 -10.418 1.00 92.75 91 ASN A N 1
ATOM 746 C CA . ASN A 1 91 ? -1.146 3.576 -8.964 1.00 92.75 91 ASN A CA 1
ATOM 747 C C . ASN A 1 91 ? -2.444 3.085 -8.315 1.00 92.75 91 ASN A C 1
ATOM 749 O O . ASN A 1 91 ? -2.425 2.261 -7.402 1.00 92.75 91 ASN A O 1
ATOM 753 N N . SER A 1 92 ? -3.585 3.550 -8.823 1.00 91.19 92 SER A N 1
ATOM 754 C CA . SER A 1 92 ? -4.900 3.161 -8.307 1.00 91.19 92 SER A CA 1
ATOM 755 C C . SER A 1 92 ? -5.183 1.669 -8.510 1.00 91.19 92 SER A C 1
ATOM 757 O O . SER A 1 92 ? -5.765 1.032 -7.633 1.00 91.19 92 SER A O 1
ATOM 759 N N . LYS A 1 93 ? -4.753 1.090 -9.641 1.00 94.62 93 LYS A N 1
ATOM 760 C CA . LYS A 1 93 ? -4.911 -0.341 -9.944 1.00 94.62 93 LYS A CA 1
ATOM 761 C C . LYS A 1 93 ? -4.137 -1.212 -8.949 1.00 94.62 93 LYS A C 1
ATOM 763 O O . LYS A 1 93 ? -4.708 -2.182 -8.451 1.00 94.62 93 LYS A O 1
ATOM 768 N N . ILE A 1 94 ? -2.890 -0.841 -8.645 1.00 95.88 94 ILE A N 1
ATOM 769 C CA . ILE A 1 94 ? -2.025 -1.525 -7.672 1.00 95.88 94 ILE A CA 1
ATOM 770 C C . ILE A 1 94 ? -2.612 -1.395 -6.263 1.00 95.88 94 ILE A C 1
ATOM 772 O O . ILE A 1 94 ? -2.835 -2.404 -5.596 1.00 95.88 94 ILE A O 1
ATOM 776 N N . MET A 1 95 ? -2.953 -0.175 -5.832 1.00 93.94 95 MET A N 1
ATOM 777 C CA . MET A 1 95 ? -3.564 0.045 -4.515 1.00 93.94 95 MET A CA 1
ATOM 778 C C . MET A 1 95 ? -4.888 -0.705 -4.350 1.00 93.94 95 MET A C 1
ATOM 780 O O . MET A 1 95 ? -5.182 -1.218 -3.274 1.00 93.94 95 MET A O 1
ATOM 784 N N . GLY A 1 96 ? -5.669 -0.843 -5.423 1.00 94.31 96 GLY A N 1
ATOM 785 C CA . GLY A 1 96 ? -6.902 -1.627 -5.421 1.00 94.31 96 GLY A CA 1
ATOM 786 C C . GLY A 1 96 ? -6.719 -3.124 -5.137 1.00 94.31 96 GLY A C 1
ATOM 787 O O . GLY A 1 96 ? -7.717 -3.783 -4.834 1.00 94.31 96 GLY A O 1
ATOM 788 N N . GLN A 1 97 ? -5.491 -3.655 -5.225 1.00 95.56 97 GLN A N 1
ATOM 789 C CA . GLN A 1 97 ? -5.172 -5.040 -4.850 1.00 95.56 97 GLN A CA 1
ATOM 790 C C . GLN A 1 97 ? -4.788 -5.190 -3.377 1.00 95.56 97 GLN A C 1
ATOM 792 O O . GLN A 1 97 ? -4.941 -6.278 -2.832 1.00 95.56 97 GLN A O 1
ATOM 797 N N . ILE A 1 98 ? -4.295 -4.122 -2.741 1.00 94.69 98 ILE A N 1
ATOM 798 C CA . ILE A 1 98 ? -3.726 -4.186 -1.385 1.00 94.69 98 ILE A CA 1
ATOM 799 C C . ILE A 1 98 ? -4.615 -3.514 -0.335 1.00 94.69 98 ILE A C 1
ATOM 801 O O . ILE A 1 98 ? -4.468 -3.774 0.848 1.00 94.69 98 ILE A O 1
ATOM 805 N N . VAL A 1 99 ? -5.529 -2.629 -0.735 1.00 93.69 99 VAL A N 1
ATOM 806 C CA . VAL A 1 99 ? -6.443 -1.949 0.192 1.00 93.69 99 VAL A CA 1
ATOM 807 C C . VAL A 1 99 ? -7.647 -2.850 0.506 1.00 93.69 99 VAL A C 1
ATOM 809 O O . VAL A 1 99 ? -8.230 -3.423 -0.424 1.00 93.69 99 VAL A O 1
ATOM 812 N N . PRO A 1 100 ? -8.095 -2.924 1.778 1.00 93.31 100 PRO A N 1
ATOM 813 C CA . PRO A 1 100 ? -9.291 -3.669 2.147 1.00 93.31 100 PRO A CA 1
ATOM 814 C C . PRO A 1 100 ? -10.512 -3.255 1.325 1.00 93.31 100 PRO A C 1
ATOM 816 O O . PRO A 1 100 ? -10.718 -2.084 0.989 1.00 93.31 100 PRO A O 1
ATOM 819 N N . ARG A 1 101 ? -11.378 -4.223 1.014 1.00 92.38 101 ARG A N 1
ATOM 820 C CA . ARG A 1 101 ? -12.597 -3.947 0.243 1.00 92.38 101 ARG A CA 1
ATOM 821 C C . ARG A 1 101 ? -13.497 -2.974 1.001 1.00 92.38 101 ARG A C 1
ATOM 823 O O . ARG A 1 101 ? -13.638 -3.048 2.218 1.00 92.38 101 ARG A O 1
ATOM 830 N N . THR A 1 102 ? -14.193 -2.109 0.271 1.00 90.62 102 THR A N 1
ATOM 831 C CA . THR A 1 102 ? -15.072 -1.078 0.855 1.00 90.62 102 THR A CA 1
ATOM 832 C C . THR A 1 102 ? -16.152 -1.650 1.778 1.00 90.62 102 THR A C 1
ATOM 834 O O . THR A 1 102 ? -16.541 -0.999 2.746 1.00 90.62 102 THR A O 1
ATOM 837 N N . SER A 1 103 ? -16.619 -2.876 1.523 1.00 95.44 103 SER A N 1
ATOM 838 C CA . SER A 1 103 ? -17.5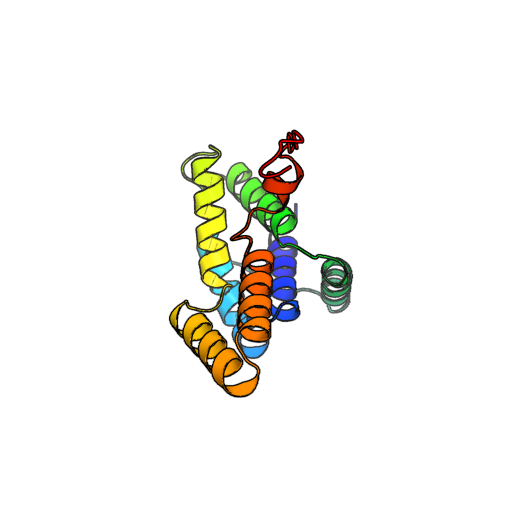45 -3.597 2.403 1.00 95.44 103 SER A CA 1
ATOM 839 C C . SER A 1 103 ? -16.919 -3.975 3.750 1.00 95.44 103 SER A C 1
ATOM 841 O O . SER A 1 103 ? -17.595 -3.885 4.774 1.00 95.44 103 SER A O 1
ATOM 843 N N . GLN A 1 104 ? -15.641 -4.359 3.764 1.00 94.12 104 GLN A N 1
ATOM 844 C CA . GLN A 1 104 ? -14.879 -4.631 4.981 1.00 94.12 104 GLN A CA 1
ATOM 845 C C . GLN A 1 104 ? -14.605 -3.341 5.751 1.00 94.12 104 GLN A C 1
ATOM 847 O O . GLN A 1 104 ? -14.947 -3.275 6.926 1.00 94.12 104 GLN A O 1
ATOM 852 N N . VAL A 1 105 ? -14.120 -2.295 5.075 1.00 93.81 105 VAL A N 1
ATOM 853 C CA . VAL A 1 105 ? -13.891 -0.974 5.690 1.00 93.81 105 VAL A CA 1
ATOM 854 C C . VAL A 1 105 ? -15.166 -0.443 6.343 1.00 93.81 105 VAL A C 1
ATOM 856 O O . VAL A 1 105 ? -15.138 0.039 7.470 1.00 93.81 105 VAL A O 1
ATOM 859 N N . ARG A 1 106 ? -16.315 -0.573 5.663 1.00 94.94 106 ARG A N 1
ATOM 860 C CA . ARG A 1 106 ? -17.619 -0.197 6.226 1.00 94.94 106 ARG A CA 1
ATOM 861 C C . ARG A 1 106 ? -17.926 -0.985 7.498 1.00 94.94 106 ARG A C 1
ATOM 863 O O . ARG A 1 106 ? -18.378 -0.394 8.471 1.00 94.94 106 ARG A O 1
ATOM 870 N N . ARG A 1 107 ? -17.746 -2.306 7.471 1.00 96.62 107 ARG A N 1
ATOM 871 C CA . ARG A 1 107 ? -18.030 -3.173 8.619 1.00 96.62 107 ARG A CA 1
ATOM 872 C C . ARG A 1 107 ? -17.142 -2.815 9.810 1.00 96.62 107 ARG A C 1
ATOM 874 O O . ARG A 1 107 ? -17.661 -2.647 10.902 1.00 96.62 107 ARG A O 1
ATOM 881 N N . GLU A 1 108 ? -15.843 -2.646 9.589 1.00 94.94 108 GLU A N 1
ATOM 882 C CA . GLU A 1 108 ? -14.893 -2.245 10.633 1.00 94.94 108 GLU A CA 1
ATOM 883 C C . GLU A 1 108 ? -15.221 -0.863 11.200 1.00 94.94 108 GLU A C 1
ATOM 885 O O . GLU A 1 108 ? -15.268 -0.707 12.415 1.00 94.94 108 GLU A O 1
ATOM 890 N N . PHE A 1 109 ? -15.558 0.110 10.348 1.00 95.62 109 PHE A N 1
ATOM 891 C CA . PHE A 1 109 ? -15.971 1.438 10.801 1.00 95.62 109 PHE A CA 1
ATOM 892 C C . PHE A 1 109 ? -17.182 1.387 11.741 1.00 95.62 109 PHE A C 1
ATOM 894 O O . PHE A 1 109 ? -17.158 2.011 12.798 1.00 95.62 109 PHE A O 1
ATOM 901 N N . TRP A 1 110 ? -18.241 0.659 11.369 1.00 97.06 110 TRP A N 1
ATOM 902 C CA . TRP A 1 110 ? -19.443 0.569 12.203 1.00 97.06 110 TRP A CA 1
ATOM 903 C C . TRP A 1 110 ? -19.213 -0.255 13.469 1.00 97.06 110 TRP A C 1
ATOM 905 O O . TRP A 1 110 ? -19.715 0.122 14.521 1.00 97.06 110 TRP A O 1
ATOM 915 N N . ASN A 1 111 ? -18.390 -1.303 13.403 1.00 96.88 111 ASN A N 1
ATOM 916 C CA . ASN A 1 111 ? -17.981 -2.044 14.593 1.00 96.88 111 ASN A CA 1
ATOM 917 C C . ASN A 1 111 ? -17.223 -1.138 15.580 1.00 96.88 111 ASN A C 1
ATOM 919 O O . ASN A 1 111 ? -17.516 -1.148 16.773 1.00 96.88 111 ASN A O 1
ATOM 923 N N . GLU A 1 112 ? -16.273 -0.331 15.104 1.00 95.69 112 GLU A N 1
ATOM 924 C CA . GLU A 1 112 ? -15.561 0.647 15.938 1.00 95.69 112 GLU A CA 1
ATOM 925 C C . GLU A 1 112 ? -16.503 1.721 16.483 1.00 95.69 112 GLU A C 1
ATOM 927 O O . GLU A 1 112 ? -16.420 2.084 17.653 1.00 95.69 112 GLU A O 1
ATOM 932 N N . TYR A 1 113 ? -17.444 2.192 15.665 1.00 95.38 113 TYR A N 1
ATOM 933 C CA . TYR A 1 113 ? -18.442 3.169 16.087 1.00 95.38 113 TYR A CA 1
ATOM 934 C C . TYR A 1 113 ? -19.314 2.634 17.232 1.00 95.38 113 TYR A C 1
ATOM 936 O O . TYR A 1 113 ? -19.542 3.341 18.211 1.00 95.38 113 TYR A O 1
ATOM 944 N N . GLU A 1 114 ? -19.783 1.389 17.135 1.00 96.94 114 GLU A N 1
ATOM 945 C CA . GLU A 1 114 ? -20.630 0.757 18.153 1.00 96.94 114 GLU A CA 1
ATOM 946 C C . GLU A 1 114 ? -19.883 0.490 19.466 1.00 96.94 114 GLU A C 1
ATOM 948 O O . GLU A 1 114 ? -20.454 0.676 20.540 1.00 96.94 114 GLU A O 1
ATOM 953 N N . ASN A 1 115 ? -18.613 0.080 19.394 1.00 97.19 115 ASN A N 1
ATOM 954 C CA . ASN A 1 115 ? -17.836 -0.293 20.578 1.00 97.19 115 ASN A CA 1
ATOM 955 C C . ASN A 1 115 ? -17.118 0.895 21.235 1.00 97.19 115 ASN A C 1
ATOM 957 O O . ASN A 1 115 ? -16.989 0.933 22.457 1.00 97.19 115 ASN A O 1
ATOM 961 N N . ASN A 1 116 ? -16.649 1.856 20.434 1.00 96.00 116 ASN A N 1
ATOM 962 C CA . ASN A 1 116 ? -15.718 2.905 20.861 1.00 96.00 116 ASN A CA 1
ATOM 963 C C . ASN A 1 116 ? -16.173 4.334 20.501 1.00 96.00 116 ASN A C 1
ATOM 965 O O . ASN A 1 116 ? -15.540 5.302 20.929 1.00 96.00 116 ASN A O 1
ATOM 969 N N . GLY A 1 117 ? -17.269 4.491 19.752 1.00 95.06 117 GLY A N 1
ATOM 970 C CA . GLY A 1 117 ? -17.849 5.785 19.389 1.00 95.06 117 GLY A CA 1
ATOM 971 C C . GLY A 1 117 ? -17.254 6.440 18.135 1.00 95.06 117 GLY A C 1
ATOM 972 O O . GLY A 1 117 ? -16.304 5.954 17.519 1.00 95.06 117 GLY A O 1
ATOM 973 N N . ILE A 1 118 ? -17.834 7.587 17.757 1.00 93.38 118 ILE A N 1
ATOM 974 C CA . ILE A 1 118 ? -17.540 8.294 16.497 1.00 93.38 118 ILE A CA 1
ATOM 975 C C . ILE A 1 118 ? -16.084 8.752 16.361 1.00 93.38 118 ILE A C 1
ATOM 977 O O . ILE A 1 118 ? -15.536 8.747 15.256 1.00 93.38 118 ILE A O 1
ATOM 981 N N . ASP A 1 119 ? -15.445 9.135 17.466 1.00 93.62 119 ASP A N 1
ATOM 982 C CA . ASP A 1 119 ? -14.076 9.652 17.441 1.00 93.62 119 ASP A CA 1
ATOM 983 C C . ASP A 1 119 ? -13.103 8.558 16.990 1.00 93.62 119 ASP A C 1
ATOM 985 O O . ASP A 1 119 ? -12.288 8.773 16.090 1.00 93.62 119 ASP A O 1
ATOM 989 N N . LYS A 1 120 ? -13.250 7.347 17.542 1.00 93.06 120 LYS A N 1
ATOM 990 C CA . LYS A 1 120 ? -12.406 6.198 17.203 1.00 93.06 120 LYS A CA 1
ATOM 991 C C . LYS A 1 120 ? -12.685 5.643 15.814 1.00 93.06 120 LYS A C 1
ATOM 993 O O . LYS A 1 120 ? -11.735 5.379 15.076 1.00 93.06 120 LYS A O 1
ATOM 998 N N . SER A 1 121 ? -13.949 5.563 15.396 1.00 90.69 121 SER A N 1
ATOM 999 C CA . SER A 1 121 ? -14.279 5.137 14.030 1.00 90.69 121 SER A CA 1
ATOM 1000 C C . SER A 1 121 ? -13.729 6.109 12.977 1.00 90.69 121 SER A C 1
ATOM 1002 O O . SER A 1 121 ? -13.229 5.695 11.927 1.00 90.69 121 SER A O 1
ATOM 1004 N N . THR A 1 122 ? -13.774 7.415 13.258 1.00 90.69 122 THR A N 1
ATOM 1005 C CA . THR A 1 122 ? -13.243 8.450 12.358 1.00 90.69 122 THR A CA 1
ATOM 1006 C C . THR A 1 122 ? -11.715 8.441 12.329 1.00 90.69 122 THR A C 1
ATOM 1008 O O . THR A 1 122 ? -11.130 8.544 11.250 1.00 90.69 122 THR A O 1
ATOM 1011 N N . GLU A 1 123 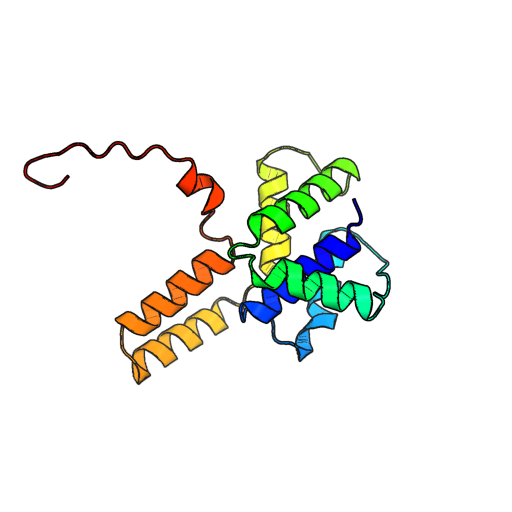? -11.059 8.257 13.481 1.00 92.69 123 GLU A N 1
ATOM 1012 C CA . GLU A 1 123 ? -9.604 8.084 13.580 1.00 92.69 123 GLU A CA 1
ATOM 1013 C C . GLU A 1 123 ? -9.127 6.878 12.752 1.00 92.69 123 GLU A C 1
ATOM 1015 O O . GLU A 1 123 ? -8.194 7.014 11.954 1.00 92.69 123 GLU A O 1
ATOM 1020 N N . TYR A 1 124 ? -9.816 5.735 12.863 1.00 92.69 124 TYR A N 1
ATOM 1021 C CA . T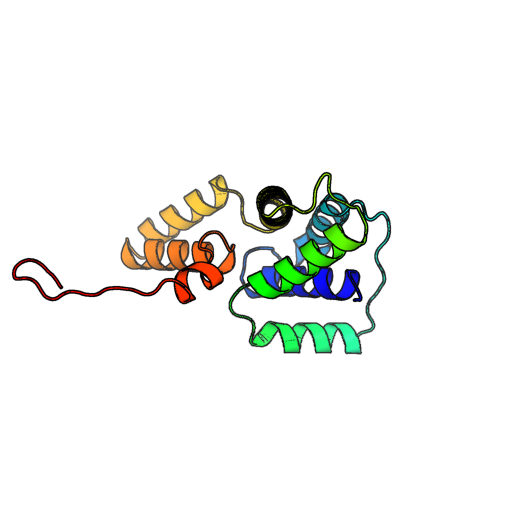YR A 1 124 ? -9.570 4.545 12.043 1.00 92.69 124 TYR A CA 1
ATOM 1022 C C . TYR A 1 124 ? -9.664 4.863 10.543 1.00 92.69 124 TYR A C 1
ATOM 1024 O O . TYR A 1 124 ? -8.711 4.631 9.793 1.00 92.69 124 TYR A O 1
ATOM 1032 N N . PHE A 1 125 ? -10.780 5.452 10.100 1.00 90.56 125 PHE A N 1
ATOM 1033 C CA . PHE A 1 125 ? -11.009 5.726 8.680 1.00 90.56 125 PHE A CA 1
ATOM 1034 C C . PHE A 1 125 ? -10.002 6.733 8.113 1.00 90.56 125 PHE A C 1
ATOM 1036 O O . PHE A 1 125 ? -9.502 6.573 6.994 1.00 90.56 125 PHE A O 1
ATOM 1043 N N . TYR A 1 126 ? -9.658 7.759 8.893 1.00 88.50 126 TYR A N 1
ATOM 1044 C CA . TYR A 1 126 ? -8.644 8.739 8.524 1.00 88.50 126 TYR A CA 1
ATOM 1045 C C . TYR A 1 126 ? -7.246 8.109 8.438 1.00 88.50 126 TYR A C 1
ATOM 1047 O O . TYR A 1 126 ? -6.494 8.380 7.496 1.00 88.50 126 TYR A O 1
ATOM 1055 N N . GLY A 1 127 ? -6.902 7.226 9.379 1.00 89.62 127 GLY A N 1
ATOM 1056 C CA . GLY A 1 127 ? -5.671 6.438 9.347 1.00 89.62 127 GLY A CA 1
ATOM 1057 C C . GLY A 1 127 ? -5.573 5.568 8.093 1.00 89.62 127 GLY A C 1
ATOM 1058 O O . GLY A 1 127 ? -4.563 5.618 7.388 1.00 89.62 127 GLY A O 1
ATOM 1059 N N . LEU A 1 128 ? -6.641 4.836 7.766 1.00 90.94 128 LEU A N 1
ATOM 1060 C CA . LEU A 1 128 ? -6.723 4.010 6.562 1.00 90.94 128 LEU A CA 1
ATOM 1061 C C . LEU A 1 128 ? -6.590 4.846 5.281 1.00 90.94 128 LEU A C 1
ATOM 1063 O O . LEU A 1 128 ? -5.843 4.484 4.372 1.00 90.94 128 LEU A O 1
ATOM 1067 N N . SER A 1 129 ? -7.262 5.996 5.214 1.00 86.88 129 SER A N 1
ATOM 1068 C CA . SER A 1 129 ? -7.224 6.902 4.055 1.00 86.88 129 SER A CA 1
ATOM 1069 C C . SER A 1 129 ? -5.820 7.454 3.776 1.00 86.88 129 SER A C 1
ATOM 1071 O O . SER A 1 129 ? -5.434 7.646 2.623 1.00 86.88 129 SER A O 1
ATOM 1073 N N . LYS A 1 130 ? -5.031 7.683 4.830 1.00 85.88 130 LYS A N 1
ATOM 1074 C CA . LYS A 1 130 ? -3.622 8.083 4.724 1.00 85.88 130 LYS A CA 1
ATOM 1075 C C . LYS A 1 130 ? -2.732 6.941 4.224 1.00 85.88 130 LYS A C 1
ATOM 1077 O O . LYS A 1 130 ? -1.933 7.140 3.314 1.00 85.88 130 LYS A O 1
ATOM 1082 N N . LYS A 1 131 ? -2.887 5.744 4.795 1.00 88.44 131 LYS A N 1
ATOM 1083 C CA . LYS A 1 131 ? -2.083 4.555 4.455 1.00 88.44 131 LYS A CA 1
ATOM 1084 C C . LYS A 1 131 ? -2.383 4.001 3.058 1.00 88.44 131 LYS A C 1
ATOM 1086 O O . LYS A 1 131 ? -1.501 3.470 2.399 1.00 88.44 131 LYS A O 1
ATOM 1091 N N . SER A 1 132 ? -3.616 4.163 2.584 1.00 81.81 132 SER A N 1
ATOM 1092 C CA . SER A 1 132 ? -4.063 3.718 1.255 1.00 81.81 132 SER A CA 1
ATOM 1093 C C . SER A 1 132 ? -3.651 4.650 0.109 1.00 81.81 132 SER A C 1
ATOM 1095 O O . SER A 1 132 ? -4.066 4.427 -1.027 1.00 81.81 132 SER A O 1
ATOM 1097 N N . ASN A 1 133 ? -2.869 5.705 0.378 1.00 73.56 133 ASN A N 1
ATOM 1098 C CA . ASN A 1 133 ? -2.546 6.755 -0.598 1.00 73.56 133 ASN A CA 1
ATOM 1099 C C . ASN A 1 133 ? -3.798 7.406 -1.231 1.00 73.56 133 ASN A C 1
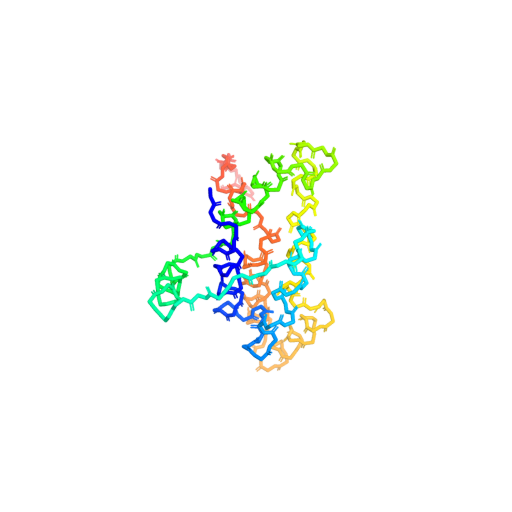ATOM 1101 O O . ASN A 1 133 ? -3.701 8.073 -2.260 1.00 73.56 133 ASN A O 1
ATOM 1105 N N . TYR A 1 134 ? -4.980 7.210 -0.629 1.00 59.03 134 TYR A N 1
ATOM 1106 C CA . TYR A 1 134 ? -6.243 7.801 -1.070 1.00 59.03 134 TYR A CA 1
ATOM 1107 C C . TYR A 1 134 ? -6.200 9.318 -0.886 1.00 59.03 134 TYR A C 1
ATOM 1109 O O . TYR A 1 134 ? -6.581 10.089 -1.766 1.00 59.03 134 TYR A O 1
ATOM 1117 N N . ILE A 1 135 ? -5.641 9.747 0.246 1.00 58.28 135 ILE A N 1
ATOM 1118 C CA . ILE A 1 135 ? -5.157 11.107 0.423 1.00 58.28 135 ILE A CA 1
ATOM 1119 C C . ILE A 1 135 ? -3.706 11.118 -0.059 1.00 58.28 135 ILE A C 1
ATOM 1121 O O . ILE A 1 135 ? -2.826 10.611 0.631 1.00 58.28 135 ILE A O 1
ATOM 1125 N N . ARG A 1 136 ? -3.465 11.718 -1.230 1.00 66.56 136 ARG A N 1
ATOM 1126 C CA . ARG A 1 136 ? -2.128 12.056 -1.750 1.00 66.56 136 ARG A CA 1
ATOM 1127 C C . ARG A 1 136 ? -1.463 13.085 -0.828 1.00 66.56 136 ARG A C 1
ATOM 1129 O O . ARG A 1 136 ? -1.423 14.280 -1.132 1.00 66.56 136 ARG A O 1
ATOM 1136 N N . THR A 1 137 ? -1.021 12.653 0.350 1.00 58.50 137 THR A N 1
ATOM 1137 C CA . THR A 1 137 ? -0.382 13.506 1.363 1.00 58.50 137 THR A CA 1
ATOM 1138 C C . THR A 1 137 ? 0.866 14.180 0.799 1.00 58.50 137 THR A C 1
ATOM 1140 O O . THR A 1 137 ? 1.128 15.330 1.138 1.00 58.50 137 THR A O 1
ATOM 1143 N N . ASP A 1 138 ? 1.551 13.535 -0.148 1.00 57.22 138 ASP A N 1
ATOM 1144 C CA . ASP A 1 138 ? 2.643 14.091 -0.952 1.00 57.22 138 ASP A CA 1
ATOM 1145 C C . ASP A 1 138 ? 2.236 15.344 -1.750 1.00 57.22 138 ASP A C 1
ATOM 1147 O O . ASP A 1 138 ? 3.010 16.299 -1.848 1.00 57.22 138 ASP A O 1
ATOM 1151 N N . ARG A 1 139 ? 1.018 15.365 -2.313 1.00 63.62 139 ARG A N 1
ATOM 1152 C CA . ARG A 1 139 ? 0.496 16.511 -3.075 1.00 63.62 139 ARG A CA 1
ATOM 1153 C C . ARG A 1 139 ? -0.072 17.582 -2.150 1.00 63.62 139 ARG A C 1
ATOM 1155 O O . ARG A 1 139 ? 0.109 18.763 -2.423 1.00 63.62 139 ARG A O 1
ATOM 1162 N N . ILE A 1 140 ? -0.681 17.195 -1.027 1.00 57.69 140 ILE A N 1
ATOM 1163 C CA . ILE A 1 140 ? -1.190 18.147 -0.024 1.00 57.69 140 ILE A CA 1
ATOM 1164 C C . ILE A 1 140 ? -0.048 18.866 0.699 1.00 57.69 140 ILE A C 1
ATOM 1166 O O . ILE A 1 140 ? -0.137 20.073 0.892 1.00 57.69 140 ILE A O 1
ATOM 1170 N N . ALA A 1 141 ? 1.047 18.179 1.035 1.00 58.34 141 ALA A N 1
ATOM 1171 C CA . ALA A 1 141 ? 2.226 18.799 1.645 1.00 58.34 141 ALA A CA 1
ATOM 1172 C C . ALA A 1 141 ? 2.879 19.864 0.743 1.00 58.34 141 ALA A C 1
ATOM 1174 O O . ALA A 1 141 ? 3.579 20.747 1.231 1.00 58.34 141 ALA A O 1
ATOM 1175 N N . LYS A 1 142 ? 2.638 19.793 -0.573 1.00 55.75 142 LYS A N 1
ATOM 1176 C CA . LYS A 1 142 ? 3.106 20.768 -1.569 1.00 55.75 142 LYS A CA 1
ATOM 1177 C C . LYS A 1 142 ? 2.105 21.903 -1.820 1.00 55.75 142 LYS A C 1
ATOM 1179 O O . LYS A 1 142 ? 2.454 22.861 -2.508 1.00 55.75 142 LYS A O 1
ATOM 1184 N N . ASN A 1 143 ? 0.887 21.828 -1.275 1.00 54.09 143 ASN A N 1
ATOM 1185 C CA . ASN A 1 143 ? -0.085 22.912 -1.376 1.00 54.09 143 ASN A CA 1
ATOM 1186 C C . ASN A 1 143 ? 0.283 24.024 -0.390 1.00 54.09 143 ASN A C 1
ATOM 1188 O O . ASN A 1 143 ? 0.225 23.843 0.825 1.00 54.09 143 ASN A O 1
ATOM 1192 N N . ILE A 1 144 ? 0.624 25.197 -0.921 1.00 51.31 144 ILE A N 1
ATOM 1193 C CA . ILE A 1 144 ? 0.784 26.416 -0.125 1.00 51.31 144 ILE A CA 1
ATOM 1194 C C . ILE A 1 144 ? -0.600 26.796 0.414 1.00 51.31 144 ILE A C 1
ATOM 1196 O O . ILE A 1 144 ? -1.483 27.181 -0.352 1.00 51.31 144 ILE A O 1
ATOM 1200 N N . GLN A 1 145 ? -0.807 26.668 1.725 1.00 55.44 145 GLN A N 1
ATOM 1201 C CA . GLN A 1 145 ? -2.013 27.171 2.380 1.00 55.44 145 GLN A CA 1
ATOM 1202 C C . GLN A 1 145 ? -1.901 28.688 2.555 1.00 55.44 145 GLN A C 1
ATOM 1204 O O . GLN A 1 145 ? -1.012 29.175 3.252 1.00 55.44 145 GLN A O 1
ATOM 1209 N N . TRP A 1 146 ? -2.810 29.436 1.930 1.00 51.44 146 TRP A N 1
ATOM 1210 C CA . TRP A 1 146 ? -2.993 30.862 2.199 1.00 51.44 146 TRP A CA 1
ATOM 1211 C C . TRP A 1 146 ? -3.997 31.011 3.344 1.00 51.44 146 TRP A C 1
ATOM 1213 O O . TRP A 1 146 ? -5.201 31.101 3.121 1.00 51.44 146 TRP A O 1
ATOM 1223 N N . ASN A 1 147 ? -3.503 30.987 4.580 1.00 56.00 147 ASN A N 1
ATOM 1224 C CA . ASN A 1 147 ? -4.324 31.304 5.746 1.00 56.00 147 ASN A CA 1
ATOM 1225 C C . ASN A 1 147 ? -4.433 32.835 5.829 1.00 56.00 147 ASN A C 1
ATOM 1227 O O . ASN A 1 147 ? -3.416 33.516 5.963 1.00 56.00 147 ASN A O 1
ATOM 1231 N N . TYR A 1 148 ? -5.641 33.384 5.677 1.00 52.97 148 TYR A N 1
ATOM 1232 C CA . TYR A 1 148 ? -5.902 34.826 5.749 1.00 52.97 148 TYR A CA 1
ATOM 1233 C C . TYR A 1 148 ? -6.873 35.113 6.891 1.00 52.97 148 TYR A C 1
ATOM 1235 O O . TYR A 1 148 ? -8.058 34.783 6.780 1.00 52.97 148 TYR A O 1
ATOM 1243 N N . GLU A 1 149 ? -6.378 35.720 7.973 1.00 58.59 149 GLU A N 1
ATOM 1244 C CA . GLU A 1 149 ? -7.206 36.046 9.136 1.00 58.59 149 GLU A CA 1
ATOM 1245 C C . GLU A 1 149 ? -8.412 36.900 8.735 1.00 58.59 149 GLU A C 1
ATOM 1247 O O . GLU A 1 149 ? -8.289 37.955 8.108 1.00 58.59 149 GLU A O 1
ATOM 1252 N N . ASN A 1 150 ? -9.603 36.427 9.089 1.00 71.38 150 ASN A N 1
ATOM 1253 C CA . ASN A 1 150 ? -10.841 37.176 8.932 1.00 71.38 150 ASN A CA 1
ATOM 1254 C C . ASN A 1 150 ? -11.776 36.896 10.115 1.00 71.38 150 ASN A C 1
ATOM 1256 O O . ASN A 1 150 ? -11.670 35.870 10.781 1.00 71.38 150 ASN A O 1
ATOM 1260 N N . ASN A 1 151 ? -12.733 37.800 10.346 1.00 64.88 151 ASN A N 1
ATOM 1261 C CA . ASN A 1 151 ? -13.634 37.776 11.509 1.00 64.88 151 ASN A CA 1
ATOM 1262 C C . ASN A 1 151 ? -14.566 36.548 11.602 1.00 64.88 151 ASN A C 1
ATOM 1264 O O . ASN A 1 151 ? -15.317 36.437 12.568 1.00 64.88 151 ASN A O 1
ATOM 1268 N N . TYR A 1 152 ? -14.545 35.647 10.617 1.00 69.44 152 TYR A N 1
ATOM 1269 C CA . TYR A 1 152 ? -15.307 34.396 10.591 1.00 69.44 152 TYR A CA 1
ATOM 1270 C C . TYR A 1 152 ? -14.401 33.154 10.462 1.00 69.44 152 TYR A C 1
ATOM 1272 O O . TYR A 1 152 ? -14.910 32.043 10.318 1.00 69.44 152 TYR A O 1
ATOM 1280 N N . GLY A 1 153 ? -13.078 33.344 10.533 1.00 55.06 153 GLY A N 1
ATOM 1281 C CA . GLY A 1 153 ? -12.041 32.336 10.321 1.00 55.06 153 GLY A CA 1
ATOM 1282 C C . GLY A 1 153 ? -11.167 32.662 9.106 1.00 55.06 153 GLY A C 1
ATOM 1283 O O . GLY A 1 153 ? -11.563 32.443 7.963 1.00 55.06 153 GLY A O 1
ATOM 1284 N N . SER A 1 154 ? -9.979 33.208 9.351 1.00 50.94 154 SER A N 1
ATOM 1285 C CA . SER A 1 154 ? -8.827 32.388 9.766 1.00 50.94 154 SER A CA 1
ATOM 1286 C C . SER A 1 154 ? -8.300 32.950 11.078 1.00 50.94 154 SER A C 1
ATOM 1288 O O . SER A 1 154 ? -8.628 34.133 11.334 1.00 50.94 154 SER A O 1
#

Secondary structure (DSSP, 8-state):
--HHHHHHHHHHHHHHTTSS-GGGHHHHHHHHHHHTT--------HHHHHHHHHHHHT---SHHHHHHHHHHHHHTT-SS--SHHHHHHHHHHHHHHHSPPHHHHHHHHHHHHHHH-HHHHHHHHHHHHHHTTSS-HHHHTTS-------TT--

pLDDT: mean 88.96, std 12.77, range [50.94, 97.75]

Foldseek 3Di:
DPLLLLLLLVLLLLCVLVLDPPVCSVVLSVQLCVLLVHPDHDDDDPVSNVVSNVVSVPDLESVVSLVVNLVVSQVVVSWPHNDPVRSVVSSVSSLVSRGDDPVVLVVVLVVCCVPPNDVRSVVVVVSSCRHSCVPVVVVVVVDDDPADDDPVGD